Protein AF-A7ATS2-F1 (afdb_monomer_lite)

Sequence (77 aa):
MTELAHDLYEDGIRNVKNIDISPVCIGEMKKMFPHLDYDVMDVLEIGSHYSGDTFDVIIDKGCLDTLLVKRRLQTVS

Foldseek 3Di:
DLCPQVVCVVVPNQPDEAEELDPVVVVVVCVVCVSHHYDNDDPVCVPVVDPPPPDPDDDDDCVVVVVVVVVVVVPPD

InterPro domains:
  IPR029063 S-adenosyl-L-methionine-dependent methyltransferase superfamily [G3DSA:3.40.50.150] (2-76)
  IPR029063 S-adenosyl-L-methionine-dependent methyltransferase superfamily [SSF53335] (6-70)
  IPR051419 Lysine/N-terminal Methyltransferase Superfamily [PTHR12176] (4-67)

pLDDT: mean 82.84, std 15.92, range [43.25, 95.81]

Radius of gyration: 14.38 Å; chains: 1; bounding box: 41×24×33 Å

Structure (mmCIF, N/CA/C/O backbone):
data_AF-A7ATS2-F1
#
_entry.id   AF-A7ATS2-F1
#
loop_
_atom_site.group_PDB
_atom_site.id
_atom_site.type_symbol
_atom_site.label_atom_id
_atom_site.label_alt_id
_atom_site.label_comp_id
_atom_site.label_asym_id
_atom_site.label_entity_id
_atom_site.label_seq_id
_atom_site.pdbx_PDB_ins_code
_atom_site.Cartn_x
_atom_site.Cartn_y
_atom_site.Cartn_z
_atom_site.occupancy
_atom_site.B_iso_or_equiv
_atom_site.auth_seq_id
_atom_site.auth_comp_id
_atom_site.auth_asym_id
_atom_site.auth_atom_id
_atom_site.pdbx_PDB_model_num
ATOM 1 N N . MET A 1 1 ? 3.862 -13.563 3.497 1.00 4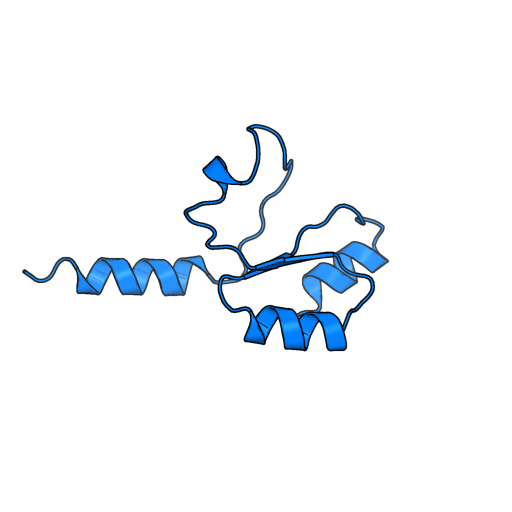7.84 1 MET A N 1
ATOM 2 C CA . MET A 1 1 ? 3.600 -13.895 2.079 1.00 47.84 1 MET A CA 1
ATOM 3 C C . MET A 1 1 ? 3.119 -12.639 1.386 1.00 47.84 1 MET A C 1
ATOM 5 O O . MET A 1 1 ? 1.932 -12.323 1.380 1.00 47.84 1 MET A O 1
ATOM 9 N N . THR A 1 2 ? 4.099 -11.873 0.950 1.00 60.31 2 THR A N 1
ATOM 10 C CA . THR A 1 2 ? 4.042 -10.493 0.457 1.00 60.31 2 THR A CA 1
ATOM 11 C C . THR A 1 2 ? 4.708 -10.400 -0.918 1.00 60.31 2 THR A C 1
ATOM 13 O O . THR A 1 2 ? 4.974 -9.313 -1.410 1.00 60.31 2 THR A O 1
ATOM 16 N N . GLU A 1 3 ? 4.946 -11.563 -1.531 1.00 74.00 3 GLU A N 1
ATOM 17 C CA . GLU A 1 3 ? 5.709 -11.738 -2.762 1.00 74.00 3 GLU A CA 1
ATOM 18 C C . GLU A 1 3 ? 4.918 -11.323 -3.997 1.00 74.00 3 GLU A C 1
ATOM 20 O O . GLU A 1 3 ? 5.531 -10.851 -4.928 1.00 74.00 3 GLU A O 1
ATOM 25 N N . LEU A 1 4 ? 3.577 -11.326 -3.982 1.00 87.19 4 LEU A N 1
ATOM 26 C CA . LEU A 1 4 ? 2.794 -10.996 -5.183 1.00 87.19 4 LEU A CA 1
ATOM 27 C C . LEU A 1 4 ? 3.207 -9.666 -5.836 1.00 87.19 4 LEU A C 1
ATOM 29 O O . LEU A 1 4 ? 3.388 -9.602 -7.043 1.00 87.19 4 LEU A O 1
ATOM 33 N N . ALA A 1 5 ? 3.364 -8.598 -5.054 1.00 88.75 5 ALA A N 1
ATOM 34 C CA . ALA A 1 5 ? 3.750 -7.299 -5.601 1.00 88.75 5 ALA A CA 1
ATOM 35 C C . ALA A 1 5 ? 5.207 -7.264 -6.089 1.00 88.75 5 ALA A C 1
ATOM 37 O O . ALA A 1 5 ? 5.526 -6.533 -7.023 1.00 88.75 5 ALA A O 1
ATOM 38 N N . HIS A 1 6 ? 6.071 -8.061 -5.463 1.00 91.06 6 HIS A N 1
ATOM 39 C CA . HIS A 1 6 ? 7.454 -8.250 -5.880 1.00 91.06 6 HIS A CA 1
ATOM 40 C C . HIS A 1 6 ? 7.532 -9.087 -7.164 1.00 91.06 6 HIS A C 1
ATOM 42 O O . HIS A 1 6 ? 8.218 -8.702 -8.098 1.00 91.06 6 HIS A O 1
ATOM 48 N N . ASP A 1 7 ? 6.764 -10.166 -7.265 1.00 92.25 7 ASP A N 1
ATOM 49 C CA . ASP A 1 7 ? 6.692 -11.030 -8.442 1.00 92.25 7 ASP A CA 1
ATOM 50 C C . ASP A 1 7 ? 6.154 -10.253 -9.648 1.00 92.25 7 ASP A C 1
ATOM 52 O O . ASP A 1 7 ? 6.755 -10.280 -10.715 1.00 92.25 7 ASP A O 1
ATOM 56 N N . LEU A 1 8 ? 5.095 -9.452 -9.458 1.00 92.50 8 LEU A N 1
ATOM 57 C CA . LEU A 1 8 ? 4.599 -8.534 -10.491 1.00 92.50 8 LEU A CA 1
ATOM 58 C C . LEU A 1 8 ? 5.684 -7.551 -10.947 1.00 92.50 8 LEU A C 1
ATOM 60 O O . LEU A 1 8 ? 5.796 -7.256 -12.138 1.00 92.50 8 LEU A O 1
ATOM 64 N N . TYR A 1 9 ? 6.492 -7.051 -10.011 1.00 93.19 9 TYR A N 1
ATOM 65 C CA . TYR A 1 9 ? 7.610 -6.172 -10.328 1.00 93.19 9 TYR A CA 1
ATOM 66 C C . TYR A 1 9 ? 8.686 -6.907 -11.139 1.00 93.19 9 TYR A C 1
ATOM 68 O O . TYR A 1 9 ? 9.146 -6.374 -12.152 1.00 93.19 9 TYR A O 1
ATOM 76 N N . GLU A 1 10 ? 9.067 -8.121 -10.755 1.00 93.81 10 GLU A N 1
ATOM 77 C CA . GLU A 1 10 ? 10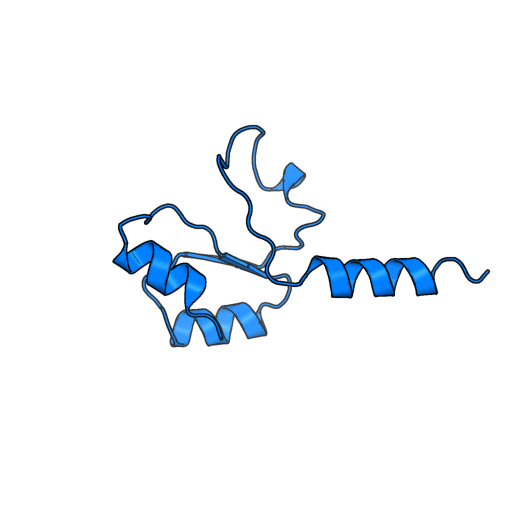.027 -8.948 -11.499 1.00 93.81 10 GLU A CA 1
ATOM 78 C C . GLU A 1 10 ? 9.510 -9.312 -12.902 1.00 93.81 10 GLU A C 1
ATOM 80 O O . GLU A 1 10 ? 10.268 -9.248 -13.872 1.00 93.81 10 GLU A O 1
ATOM 85 N N . ASP A 1 11 ? 8.201 -9.530 -13.045 1.00 95.00 11 ASP A N 1
ATOM 86 C CA . ASP A 1 11 ? 7.517 -9.7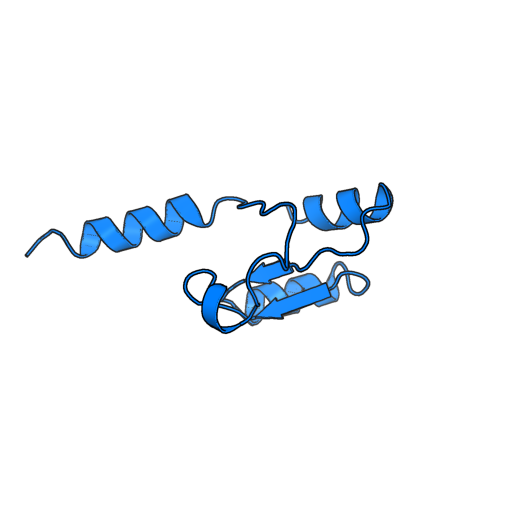86 -14.320 1.00 95.00 11 ASP A CA 1
ATOM 87 C C . ASP A 1 11 ? 7.316 -8.517 -15.183 1.00 95.00 11 ASP A C 1
ATOM 89 O O . ASP A 1 11 ? 6.768 -8.570 -16.287 1.00 95.00 11 ASP A O 1
ATOM 93 N N . GLY A 1 12 ? 7.787 -7.354 -14.715 1.00 95.25 12 GLY A N 1
ATOM 94 C CA . GLY A 1 12 ? 7.810 -6.095 -15.470 1.00 95.25 12 GLY A CA 1
ATOM 95 C C . GLY A 1 12 ? 6.608 -5.174 -15.248 1.00 95.25 12 GLY A C 1
ATOM 96 O O . GLY A 1 12 ? 6.563 -4.075 -15.811 1.00 95.25 12 GLY A O 1
ATOM 97 N N . ILE A 1 13 ? 5.664 -5.553 -14.388 1.00 92.62 13 ILE A N 1
ATOM 98 C CA . ILE A 1 13 ? 4.514 -4.729 -14.007 1.00 92.62 13 ILE A CA 1
ATOM 99 C C . ILE A 1 13 ? 4.936 -3.819 -12.849 1.00 92.62 13 ILE A C 1
ATOM 101 O O . ILE A 1 13 ? 4.857 -4.168 -11.675 1.00 92.62 13 ILE A O 1
ATOM 105 N N . ARG A 1 14 ? 5.419 -2.617 -13.185 1.00 91.38 14 ARG A N 1
ATOM 106 C CA . ARG A 1 14 ? 6.006 -1.689 -12.195 1.00 91.38 14 ARG A CA 1
ATOM 107 C C . ARG A 1 14 ? 5.044 -0.636 -11.652 1.00 91.38 14 ARG A C 1
ATOM 109 O O . ARG A 1 14 ? 5.321 -0.046 -10.611 1.00 91.38 14 ARG A O 1
ATOM 116 N N . ASN A 1 15 ? 3.919 -0.392 -12.324 1.00 93.44 15 ASN A N 1
ATOM 117 C CA . ASN A 1 15 ? 2.929 0.586 -11.873 1.00 93.44 15 ASN A CA 1
ATOM 118 C C . ASN A 1 15 ? 1.914 -0.043 -10.905 1.00 93.44 15 ASN A C 1
ATOM 120 O O . ASN A 1 15 ? 0.726 -0.123 -11.196 1.00 93.44 15 ASN A O 1
ATOM 124 N N . VAL A 1 16 ? 2.403 -0.530 -9.763 1.00 93.31 16 VAL A N 1
ATOM 125 C CA . VAL A 1 16 ? 1.585 -1.176 -8.726 1.00 93.31 16 VAL A CA 1
ATOM 126 C C . VAL A 1 16 ? 1.565 -0.290 -7.482 1.00 93.31 16 VAL A C 1
ATOM 128 O O . VAL A 1 16 ? 2.625 0.149 -7.025 1.00 93.31 16 VAL A O 1
ATOM 131 N N . LYS A 1 17 ? 0.373 0.004 -6.940 1.00 93.44 17 LYS A N 1
ATOM 132 C CA . LYS A 1 17 ? 0.210 0.601 -5.602 1.00 93.44 17 LYS A CA 1
ATOM 133 C C . LYS A 1 17 ? -0.186 -0.479 -4.606 1.00 93.44 17 LYS A C 1
ATOM 135 O O . LYS A 1 17 ? -1.182 -1.169 -4.801 1.00 93.44 17 LYS A O 1
ATOM 140 N N . ASN A 1 18 ? 0.586 -0.595 -3.531 1.00 93.25 18 ASN A N 1
ATOM 141 C CA . ASN A 1 18 ? 0.308 -1.505 -2.427 1.00 93.25 18 ASN A CA 1
ATOM 142 C C . ASN A 1 18 ? -0.311 -0.726 -1.268 1.00 93.25 18 ASN A C 1
ATOM 144 O O . ASN A 1 18 ? 0.342 0.140 -0.690 1.00 93.25 18 ASN A O 1
ATOM 148 N N . ILE A 1 19 ? -1.553 -1.038 -0.917 1.00 92.31 19 ILE A N 1
ATOM 149 C CA . ILE A 1 19 ? -2.293 -0.292 0.104 1.00 92.31 19 ILE A CA 1
ATOM 150 C C . ILE A 1 19 ? -2.625 -1.168 1.307 1.00 92.31 19 ILE A C 1
ATOM 152 O O . ILE A 1 19 ? -2.910 -2.356 1.160 1.00 92.31 19 ILE A O 1
ATOM 156 N N . ASP A 1 20 ? -2.605 -0.575 2.494 1.00 91.81 20 ASP A N 1
ATOM 157 C CA . ASP A 1 20 ? -3.094 -1.186 3.731 1.00 91.81 20 ASP A CA 1
ATOM 158 C C . ASP A 1 20 ? -3.484 -0.070 4.712 1.00 91.81 20 ASP A C 1
ATOM 160 O O . ASP A 1 20 ? -2.836 0.977 4.758 1.00 91.81 20 ASP A O 1
ATOM 164 N N . ILE A 1 21 ? -4.519 -0.282 5.525 1.00 92.44 21 ILE A N 1
ATOM 165 C CA . ILE A 1 21 ? -4.934 0.678 6.561 1.00 92.44 21 ILE A CA 1
ATOM 166 C C . ILE A 1 21 ? -3.908 0.767 7.706 1.00 92.44 21 ILE A C 1
ATOM 168 O O . ILE A 1 21 ? -3.874 1.744 8.454 1.00 92.44 21 ILE A O 1
ATOM 172 N N . SER A 1 22 ? -3.063 -0.256 7.867 1.00 93.00 22 SER A N 1
ATOM 173 C CA . SER A 1 22 ? -2.070 -0.362 8.930 1.00 93.00 22 SER A CA 1
ATOM 174 C C . SER A 1 22 ? -0.730 0.2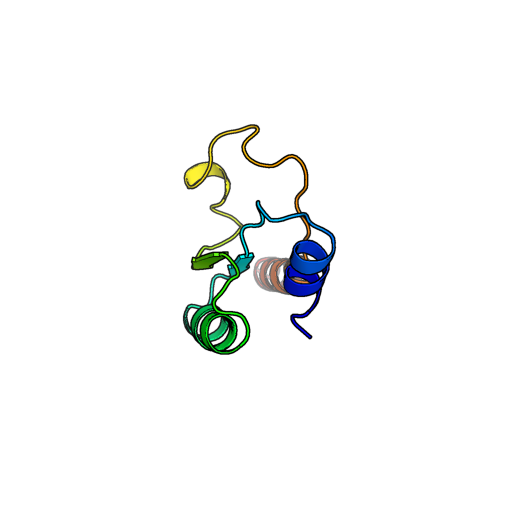78 8.533 1.00 93.00 22 SER A C 1
ATOM 176 O O . SER A 1 22 ? 0.032 -0.309 7.755 1.00 93.00 22 SER A O 1
ATOM 178 N N . PRO A 1 23 ? -0.340 1.420 9.136 1.00 94.25 23 PRO A N 1
ATOM 179 C CA . PRO A 1 23 ? 0.979 2.011 8.902 1.00 94.25 23 PRO A CA 1
ATOM 180 C C . PRO A 1 23 ? 2.123 1.108 9.378 1.00 94.25 23 PRO A C 1
ATOM 182 O O . PRO A 1 23 ? 3.226 1.175 8.839 1.00 94.25 23 PRO A O 1
ATOM 185 N N . VAL A 1 24 ? 1.867 0.237 10.361 1.00 95.12 24 VAL A N 1
ATOM 186 C CA . VAL A 1 24 ? 2.843 -0.756 10.830 1.00 95.12 24 VAL A CA 1
ATOM 187 C C . VAL A 1 24 ? 3.101 -1.800 9.744 1.00 95.12 24 VAL A C 1
ATOM 189 O O . VAL A 1 24 ? 4.257 -2.085 9.449 1.00 95.12 24 VAL A O 1
ATOM 192 N N . CYS A 1 25 ? 2.044 -2.320 9.109 1.00 91.88 25 CYS A N 1
ATOM 193 C CA . CYS A 1 25 ? 2.159 -3.286 8.011 1.00 91.88 25 CYS A CA 1
ATOM 194 C C . CYS A 1 25 ? 2.964 -2.691 6.848 1.00 91.88 25 CYS A C 1
ATOM 196 O O . CYS A 1 25 ? 3.972 -3.262 6.432 1.00 91.88 25 CYS A O 1
ATOM 198 N N . ILE A 1 26 ? 2.587 -1.489 6.397 1.00 94.31 26 ILE A N 1
ATOM 199 C CA . ILE A 1 26 ? 3.302 -0.770 5.333 1.00 94.31 26 ILE A CA 1
ATOM 200 C C . ILE A 1 26 ? 4.760 -0.498 5.720 1.00 94.31 26 ILE A C 1
ATOM 202 O O . ILE A 1 26 ? 5.654 -0.650 4.890 1.00 94.31 26 ILE A O 1
ATOM 206 N N . GLY A 1 27 ? 5.025 -0.133 6.976 1.00 95.81 27 GLY A N 1
ATOM 207 C CA . GLY A 1 27 ? 6.380 0.095 7.477 1.00 95.81 27 GLY A CA 1
ATOM 208 C C . GLY A 1 27 ? 7.268 -1.147 7.397 1.00 95.81 27 GLY A C 1
ATOM 209 O O . GLY A 1 27 ? 8.393 -1.064 6.906 1.00 95.81 27 GLY A O 1
ATOM 210 N N . GLU A 1 28 ? 6.765 -2.305 7.827 1.00 94.25 28 GLU A N 1
ATOM 211 C CA . GLU A 1 28 ? 7.495 -3.573 7.701 1.00 94.25 28 GLU A CA 1
ATOM 212 C C . GLU A 1 28 ? 7.679 -3.979 6.234 1.00 94.25 28 GLU A C 1
ATOM 214 O O . GLU A 1 28 ? 8.748 -4.457 5.850 1.00 94.25 28 GLU A O 1
ATOM 219 N N . MET A 1 29 ? 6.689 -3.704 5.383 1.00 93.38 29 MET A N 1
ATOM 220 C CA . MET A 1 29 ? 6.786 -4.009 3.959 1.00 93.38 29 MET A CA 1
ATOM 221 C C . MET A 1 29 ? 7.805 -3.160 3.214 1.00 93.38 29 MET A C 1
ATOM 223 O O . MET A 1 29 ? 8.598 -3.706 2.448 1.00 93.38 29 MET A O 1
ATOM 227 N N . LYS A 1 30 ? 7.858 -1.857 3.498 1.00 94.81 30 LYS A N 1
ATOM 228 C CA . LYS A 1 30 ? 8.877 -0.956 2.943 1.00 94.81 30 LYS A CA 1
ATOM 229 C C . LYS A 1 30 ? 10.295 -1.382 3.324 1.00 94.81 30 LYS A C 1
ATOM 231 O O . LYS A 1 30 ? 11.212 -1.183 2.536 1.00 94.81 30 LYS A O 1
ATOM 236 N N . LYS A 1 31 ? 10.494 -1.982 4.505 1.00 95.12 31 LYS A N 1
ATOM 237 C CA . LYS A 1 31 ? 11.802 -2.543 4.892 1.00 95.12 31 LYS A CA 1
ATOM 238 C C . LYS A 1 31 ? 12.167 -3.772 4.057 1.00 95.12 31 LYS A C 1
ATOM 240 O O . LYS A 1 31 ? 13.340 -3.960 3.755 1.00 95.12 31 LYS A O 1
ATOM 245 N N . MET A 1 32 ? 11.182 -4.599 3.710 1.00 93.00 32 MET A N 1
ATOM 246 C CA . MET A 1 32 ? 11.389 -5.852 2.979 1.00 93.00 32 MET A CA 1
ATOM 247 C C . MET A 1 32 ? 11.556 -5.637 1.468 1.00 93.00 32 MET A C 1
ATOM 249 O O . MET A 1 32 ? 12.464 -6.209 0.875 1.00 93.00 32 MET A O 1
ATOM 253 N N . PHE A 1 33 ? 10.730 -4.783 0.856 1.00 94.00 33 PHE A N 1
ATOM 254 C CA . PHE A 1 33 ? 10.760 -4.490 -0.582 1.00 94.00 33 PHE A CA 1
ATOM 255 C C . PHE A 1 33 ? 10.719 -2.971 -0.843 1.00 94.00 33 PHE A C 1
ATOM 257 O O . PHE A 1 33 ? 9.719 -2.437 -1.320 1.00 94.00 33 PHE A O 1
ATOM 264 N N . PRO A 1 34 ? 11.812 -2.239 -0.556 1.00 94.50 34 PRO A N 1
ATOM 265 C CA . PRO A 1 34 ? 11.842 -0.772 -0.621 1.00 94.50 34 PRO A CA 1
ATOM 266 C C . PRO A 1 34 ? 11.669 -0.185 -2.032 1.00 94.50 34 PRO A C 1
ATOM 268 O O . PRO A 1 34 ? 11.467 1.017 -2.168 1.00 94.50 34 PRO A O 1
ATOM 271 N N . HIS A 1 35 ? 11.792 -1.007 -3.076 1.00 92.88 35 HIS A N 1
ATOM 272 C CA . HIS A 1 35 ? 11.633 -0.606 -4.476 1.00 92.88 35 HIS A CA 1
ATOM 273 C C . HIS A 1 35 ? 10.172 -0.626 -4.952 1.00 92.88 35 HIS A C 1
ATOM 275 O O . HIS A 1 35 ? 9.886 -0.146 -6.048 1.00 92.88 35 HIS A O 1
ATOM 281 N N . LEU A 1 36 ? 9.263 -1.198 -4.157 1.00 94.44 36 LEU A N 1
ATOM 282 C CA . LEU A 1 36 ? 7.829 -1.173 -4.420 1.00 94.44 36 LEU A CA 1
ATOM 283 C C . LEU A 1 36 ? 7.208 0.102 -3.848 1.00 94.44 36 LEU A C 1
ATOM 285 O O . LEU A 1 36 ? 7.758 0.737 -2.948 1.00 94.44 36 LEU A O 1
ATOM 289 N N . ASP A 1 37 ? 6.040 0.464 -4.366 1.00 94.44 37 ASP A N 1
ATOM 290 C CA . ASP A 1 37 ? 5.336 1.672 -3.952 1.00 94.44 37 ASP A CA 1
ATOM 291 C C . ASP A 1 37 ? 4.111 1.346 -3.095 1.00 94.44 37 ASP A C 1
ATOM 293 O O . ASP A 1 37 ? 3.419 0.346 -3.328 1.00 94.44 37 ASP A O 1
ATOM 297 N N . TYR A 1 38 ? 3.862 2.190 -2.097 1.00 94.50 38 TYR A N 1
ATOM 298 C CA . TYR A 1 38 ? 2.960 1.908 -0.993 1.00 94.50 38 TYR A CA 1
ATOM 299 C C . TYR A 1 38 ? 2.268 3.153 -0.446 1.00 94.50 38 TYR A C 1
ATOM 301 O O . TYR A 1 38 ? 2.954 4.116 -0.084 1.00 94.50 38 TYR A O 1
ATOM 309 N N . ASP A 1 39 ? 0.972 3.020 -0.165 1.00 93.88 39 ASP A N 1
ATOM 310 C CA . ASP A 1 39 ? 0.164 4.019 0.535 1.00 93.88 39 ASP A CA 1
ATOM 311 C C . ASP A 1 39 ? -0.502 3.418 1.783 1.00 93.88 39 ASP A C 1
ATOM 313 O O . ASP A 1 39 ? -0.962 2.276 1.785 1.00 93.88 39 ASP A O 1
ATOM 317 N N . VAL A 1 40 ? -0.554 4.191 2.872 1.00 94.56 40 VAL A N 1
ATOM 318 C CA . VAL A 1 40 ? -1.369 3.831 4.043 1.00 94.56 40 VAL A CA 1
ATOM 319 C C . VAL A 1 40 ? -2.771 4.377 3.800 1.00 94.56 40 VAL A C 1
ATOM 321 O O . VAL A 1 40 ? -2.945 5.593 3.791 1.00 94.56 40 VAL A O 1
ATOM 324 N N . MET A 1 41 ? -3.753 3.504 3.582 1.00 93.19 41 MET A N 1
ATOM 325 C CA . MET A 1 41 ? -5.096 3.913 3.160 1.00 93.19 41 MET A CA 1
ATOM 326 C C . MET A 1 41 ? -6.161 2.882 3.555 1.00 93.19 41 MET A C 1
ATOM 328 O O . MET A 1 41 ? -5.931 1.675 3.470 1.00 93.19 41 MET A O 1
ATOM 332 N N . ASP A 1 42 ? -7.352 3.353 3.937 1.00 90.94 42 ASP A N 1
ATOM 333 C CA . ASP A 1 42 ? -8.545 2.504 4.001 1.00 90.94 42 ASP A CA 1
ATOM 334 C C . ASP A 1 42 ? -9.087 2.280 2.580 1.00 90.94 42 ASP A C 1
ATOM 336 O O . ASP A 1 42 ? -9.452 3.223 1.878 1.00 90.94 42 ASP A O 1
ATOM 340 N N . VAL A 1 43 ? -9.165 1.021 2.146 1.00 88.00 43 VAL A N 1
ATOM 341 C CA . VAL A 1 43 ? -9.680 0.654 0.816 1.00 88.00 43 VAL A CA 1
ATOM 342 C C . VAL A 1 43 ? -11.125 1.117 0.590 1.00 88.00 43 VAL A C 1
ATOM 344 O O . VAL A 1 43 ? -11.523 1.351 -0.550 1.00 88.00 43 VAL A O 1
ATOM 347 N N . LEU A 1 44 ? -11.915 1.303 1.654 1.00 88.06 44 LEU A N 1
ATOM 348 C CA . LEU A 1 44 ? -13.272 1.850 1.550 1.00 88.06 44 LEU A CA 1
ATOM 349 C C . LEU A 1 44 ? -13.282 3.328 1.126 1.00 88.06 44 LEU A C 1
ATOM 351 O O . LEU A 1 44 ? -14.295 3.812 0.624 1.00 88.06 44 LEU A O 1
ATOM 355 N N . GLU A 1 45 ? -12.156 4.024 1.281 1.00 90.31 45 GLU A N 1
ATOM 356 C CA . GLU A 1 45 ? -11.944 5.417 0.885 1.00 90.31 45 GLU A CA 1
ATOM 357 C C . GLU A 1 45 ? -11.180 5.540 -0.446 1.00 90.31 45 GLU A C 1
ATOM 359 O O . GLU A 1 45 ? -10.774 6.632 -0.838 1.00 90.31 45 GLU A O 1
ATOM 364 N N . ILE A 1 46 ? -10.999 4.446 -1.197 1.00 89.19 46 ILE A N 1
ATOM 365 C CA . ILE A 1 46 ? -10.233 4.469 -2.455 1.00 89.19 46 ILE A CA 1
ATOM 366 C C . ILE A 1 46 ? -10.791 5.479 -3.472 1.00 89.19 46 ILE A C 1
ATOM 368 O O . ILE A 1 46 ? -10.028 6.143 -4.167 1.00 89.19 46 ILE A O 1
ATOM 372 N N . GLY A 1 47 ? -12.116 5.652 -3.516 1.00 88.69 47 GLY A N 1
ATOM 373 C CA . GLY A 1 47 ? -12.781 6.582 -4.433 1.00 88.69 47 GLY A CA 1
ATOM 374 C C . GLY A 1 47 ? -12.644 8.062 -4.060 1.00 88.69 47 GLY A C 1
ATOM 375 O O . GLY A 1 47 ? -12.915 8.915 -4.900 1.00 88.69 47 GLY A O 1
ATOM 376 N N . SER A 1 48 ? -12.241 8.385 -2.825 1.00 89.12 48 SER A N 1
ATOM 377 C CA . SER A 1 48 ? -11.873 9.758 -2.446 1.00 89.12 48 SER A CA 1
ATOM 378 C C . SER A 1 48 ? -10.382 10.039 -2.651 1.00 89.12 48 SER A C 1
ATOM 380 O O . SER A 1 48 ? -10.009 11.202 -2.784 1.00 89.12 48 SER A O 1
ATOM 382 N N . HIS A 1 49 ? -9.546 8.997 -2.703 1.00 86.81 49 HIS A N 1
ATOM 383 C CA . HIS A 1 49 ? -8.095 9.107 -2.872 1.00 86.81 49 HIS A CA 1
ATOM 384 C C . HIS A 1 49 ? -7.639 9.049 -4.335 1.00 86.81 49 HIS A C 1
ATOM 386 O O . HIS A 1 49 ? -6.670 9.718 -4.693 1.00 86.81 49 HIS A O 1
ATOM 392 N N . TYR A 1 50 ? -8.337 8.299 -5.192 1.00 89.62 50 TYR A N 1
ATOM 393 C CA . TYR A 1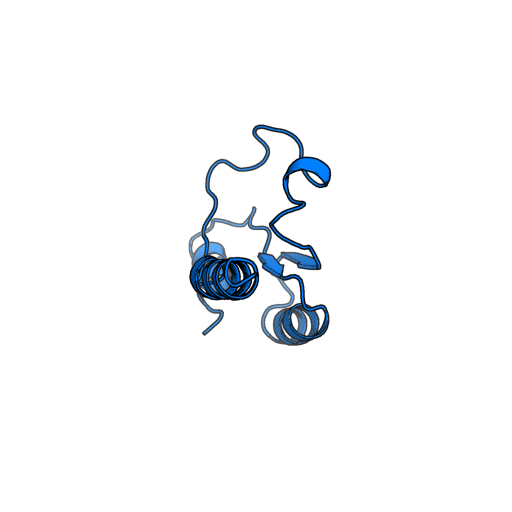 50 ? -8.000 8.163 -6.609 1.00 89.62 50 TYR A CA 1
ATOM 394 C C . TYR A 1 50 ? -9.195 8.496 -7.501 1.00 89.62 50 TYR A C 1
ATOM 396 O O . TYR A 1 50 ? -10.349 8.233 -7.158 1.00 89.62 50 TYR A O 1
ATOM 404 N N . SER A 1 51 ? -8.918 9.060 -8.678 1.00 90.44 51 SER A N 1
ATOM 405 C CA . SER A 1 51 ? -9.949 9.306 -9.686 1.00 90.44 51 SER A CA 1
ATOM 406 C C . SER A 1 51 ? -10.500 7.995 -10.255 1.00 90.44 51 SER A C 1
ATOM 408 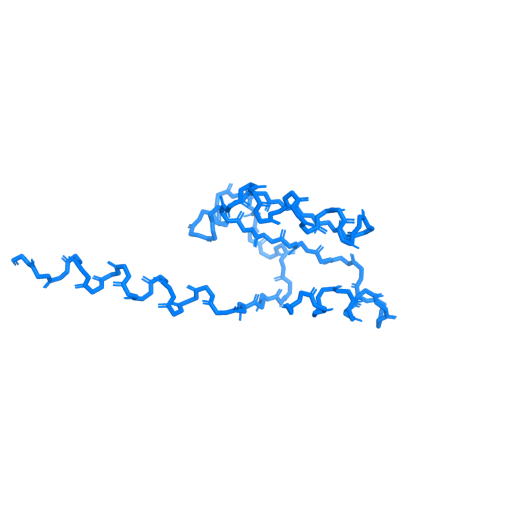O O . SER A 1 51 ? -9.843 6.950 -10.208 1.00 90.44 51 SER A O 1
ATOM 410 N N . GLY A 1 52 ? -11.690 8.058 -10.858 1.00 86.56 52 GLY A N 1
ATOM 411 C CA . GLY A 1 52 ? -12.161 6.983 -11.735 1.00 86.56 52 GLY A CA 1
ATOM 412 C C . GLY A 1 52 ? -11.113 6.651 -12.803 1.00 86.56 52 GLY A C 1
ATOM 413 O O . GLY A 1 52 ? -10.334 7.521 -13.190 1.00 86.56 52 GLY A O 1
ATOM 414 N N . ASP A 1 53 ? -11.067 5.385 -13.221 1.00 88.94 53 ASP A N 1
ATOM 415 C CA . ASP A 1 53 ? -10.157 4.867 -14.256 1.00 88.94 53 ASP A CA 1
ATOM 416 C C . ASP A 1 53 ? -8.652 4.959 -13.925 1.00 88.94 53 ASP A C 1
ATOM 418 O O . ASP A 1 53 ? -7.807 4.814 -14.803 1.00 88.94 53 ASP A O 1
ATOM 422 N N . THR A 1 54 ? -8.290 5.160 -12.651 1.00 91.31 54 THR A N 1
ATOM 423 C CA . THR A 1 54 ? -6.876 5.180 -12.219 1.00 91.31 54 THR A CA 1
ATOM 424 C C . THR A 1 54 ? -6.211 3.802 -12.316 1.00 91.31 54 THR A C 1
ATOM 426 O O . THR A 1 54 ? -5.000 3.718 -12.515 1.00 91.31 54 THR A O 1
ATOM 429 N N . PHE A 1 55 ? -6.983 2.722 -12.157 1.00 91.62 55 PHE A N 1
ATOM 430 C CA . PHE A 1 55 ? -6.467 1.356 -12.104 1.00 91.62 55 PHE A CA 1
ATOM 431 C C . PHE A 1 55 ? -7.192 0.456 -13.102 1.00 91.62 55 PHE A C 1
ATOM 433 O O . PHE A 1 55 ? -8.415 0.339 -13.051 1.00 91.62 55 PHE A O 1
ATOM 440 N N . ASP A 1 56 ? -6.427 -0.240 -13.945 1.00 91.38 56 ASP A N 1
ATOM 441 C CA . ASP A 1 56 ? -6.955 -1.264 -14.855 1.00 91.38 56 ASP A CA 1
ATOM 442 C C . ASP A 1 56 ? -7.349 -2.549 -14.109 1.00 91.38 56 ASP A C 1
ATOM 444 O O . ASP A 1 56 ? -8.261 -3.272 -14.510 1.00 91.38 56 ASP A O 1
ATOM 448 N N . VAL A 1 57 ? -6.634 -2.853 -13.020 1.00 90.12 57 VAL A N 1
ATOM 449 C CA . VAL A 1 57 ? -6.784 -4.086 -12.243 1.00 90.12 57 VAL A CA 1
ATOM 450 C C . VAL A 1 57 ? -6.672 -3.775 -10.754 1.00 90.12 57 VAL A C 1
ATOM 452 O O . VAL A 1 57 ? -5.746 -3.095 -10.318 1.00 90.12 57 VAL A O 1
ATOM 455 N N . ILE A 1 58 ? -7.598 -4.327 -9.968 1.00 89.25 58 ILE A N 1
ATOM 456 C CA . ILE A 1 58 ? -7.568 -4.295 -8.503 1.00 89.25 58 ILE A CA 1
ATOM 457 C C . ILE A 1 58 ? -7.476 -5.736 -8.005 1.00 89.25 58 ILE A C 1
ATOM 459 O O . ILE A 1 58 ? -8.290 -6.580 -8.382 1.00 89.25 58 ILE A O 1
ATOM 463 N N . ILE A 1 59 ? -6.490 -6.012 -7.151 1.00 87.94 59 ILE A N 1
ATOM 464 C CA . ILE A 1 59 ? -6.290 -7.327 -6.537 1.00 87.94 59 ILE A CA 1
ATOM 465 C C . ILE A 1 59 ? -6.500 -7.190 -5.032 1.00 87.94 59 ILE A C 1
ATOM 467 O O . ILE A 1 59 ? -5.738 -6.500 -4.361 1.00 87.94 59 ILE A O 1
ATOM 471 N N . ASP A 1 60 ? -7.511 -7.875 -4.498 1.00 83.75 60 ASP A N 1
ATOM 472 C CA . ASP A 1 60 ? -7.682 -8.024 -3.055 1.00 83.75 60 ASP A CA 1
ATOM 473 C C . ASP A 1 60 ? -7.100 -9.360 -2.585 1.00 83.75 60 ASP A C 1
ATOM 475 O O . ASP A 1 60 ? -7.464 -10.430 -3.074 1.00 83.75 60 ASP A O 1
ATOM 479 N N . LYS A 1 61 ? -6.203 -9.297 -1.602 1.00 73.75 61 LYS A N 1
ATOM 480 C CA . LYS A 1 61 ? -5.511 -10.458 -1.045 1.00 73.75 61 LYS A CA 1
ATOM 481 C C . LYS A 1 61 ? -5.996 -10.762 0.378 1.00 73.75 61 LYS A C 1
ATOM 483 O O . LYS A 1 61 ? -5.196 -10.862 1.309 1.00 73.75 61 LYS A O 1
ATOM 488 N N . GLY A 1 62 ? -7.311 -10.926 0.530 1.00 63.78 62 GLY A N 1
ATOM 489 C CA . GLY A 1 62 ? -7.960 -11.357 1.777 1.00 63.78 62 GLY A CA 1
ATOM 490 C C . GLY A 1 62 ? -8.442 -10.228 2.698 1.00 63.78 62 GLY A C 1
ATOM 491 O O . GLY A 1 62 ? -8.800 -10.496 3.848 1.00 63.78 62 GLY A O 1
ATOM 492 N N . CYS A 1 63 ? -8.483 -8.974 2.230 1.00 59.06 63 CYS A N 1
ATOM 493 C CA . CYS A 1 63 ? -9.096 -7.874 2.982 1.00 59.06 63 CYS A CA 1
ATOM 494 C C . CYS A 1 63 ? -10.619 -8.055 3.078 1.00 59.06 63 CYS A C 1
ATOM 496 O O . CYS A 1 63 ? -11.213 -7.810 4.135 1.00 59.06 63 CYS A O 1
ATOM 498 N N . LEU A 1 64 ? -11.254 -8.559 2.014 1.00 61.12 64 LEU A N 1
ATOM 499 C CA . LEU A 1 64 ? -12.699 -8.762 1.952 1.00 61.12 64 LEU A CA 1
ATOM 500 C C . LEU A 1 64 ? -13.219 -9.670 3.074 1.00 61.12 64 LEU A C 1
ATOM 502 O O . LEU A 1 64 ? -14.231 -9.342 3.694 1.00 61.12 64 LEU A O 1
ATOM 506 N N . ASP A 1 65 ? -12.513 -10.753 3.400 1.00 60.41 65 ASP A N 1
ATOM 507 C CA . ASP A 1 65 ? -12.918 -11.664 4.479 1.00 60.41 65 ASP A CA 1
ATOM 508 C C . ASP A 1 65 ? -12.951 -10.951 5.842 1.00 60.41 65 ASP A C 1
ATOM 510 O O . ASP A 1 65 ? -13.883 -11.124 6.631 1.00 60.41 65 ASP A O 1
ATOM 514 N N . THR A 1 66 ? -11.984 -10.065 6.094 1.00 60.94 66 THR A N 1
ATOM 515 C CA . THR A 1 66 ? -11.907 -9.273 7.333 1.00 60.94 66 THR A CA 1
ATOM 516 C C . THR A 1 66 ? -13.004 -8.201 7.390 1.00 60.94 66 THR A C 1
ATOM 518 O O . THR A 1 66 ? -13.619 -7.978 8.440 1.00 60.94 66 THR A O 1
ATOM 521 N N . LEU A 1 67 ? -13.307 -7.559 6.257 1.00 61.12 67 LEU A N 1
ATOM 522 C CA . LEU A 1 67 ? -14.374 -6.558 6.146 1.00 61.12 67 LEU A CA 1
ATOM 523 C C . LEU A 1 67 ? -15.776 -7.169 6.306 1.00 61.12 67 LEU A C 1
ATOM 525 O O . LEU A 1 67 ? -16.638 -6.586 6.975 1.00 61.12 67 LEU A O 1
ATOM 529 N N . LEU A 1 68 ? -16.016 -8.356 5.742 1.00 60.59 68 LEU A N 1
ATOM 530 C CA . LEU A 1 68 ? -17.302 -9.054 5.844 1.00 60.59 68 LEU A CA 1
ATOM 531 C C . LEU A 1 68 ? -17.623 -9.479 7.287 1.00 60.59 68 LEU A C 1
ATOM 533 O O . LEU A 1 68 ? -18.786 -9.415 7.701 1.00 60.59 68 LEU A O 1
ATOM 537 N N . VAL A 1 69 ? -16.612 -9.834 8.086 1.00 57.91 69 VAL A N 1
ATOM 538 C CA . VAL A 1 69 ? -16.790 -10.133 9.519 1.00 57.91 69 VAL A CA 1
ATOM 539 C C . VAL A 1 69 ? -17.214 -8.885 10.303 1.00 57.91 69 VAL A C 1
ATOM 541 O O . VAL A 1 69 ? -18.132 -8.968 11.123 1.00 57.91 69 VAL A O 1
ATOM 544 N N . LYS A 1 70 ? -16.634 -7.710 10.011 1.00 52.56 70 LYS A N 1
ATOM 545 C CA . LYS A 1 70 ? -17.036 -6.442 10.652 1.00 52.56 70 LYS A CA 1
ATOM 546 C C . LYS A 1 70 ? -18.513 -6.103 10.415 1.00 52.56 70 LYS A C 1
ATOM 548 O O . LYS A 1 70 ? -19.185 -5.671 11.349 1.00 52.56 70 LYS A O 1
ATOM 553 N N . ARG A 1 71 ? -19.045 -6.342 9.209 1.00 53.62 71 ARG A N 1
ATOM 554 C CA . ARG A 1 71 ? -20.468 -6.085 8.901 1.00 53.62 71 ARG A CA 1
ATOM 555 C C . ARG A 1 71 ? -21.431 -6.999 9.669 1.00 53.62 71 ARG A C 1
ATOM 557 O O . ARG A 1 71 ? -22.492 -6.537 10.083 1.00 53.62 71 ARG A O 1
ATOM 564 N N . ARG A 1 72 ? -21.067 -8.261 9.933 1.00 47.84 72 ARG A N 1
ATOM 565 C CA . ARG A 1 72 ? -21.918 -9.185 10.715 1.00 47.84 72 ARG A CA 1
ATOM 566 C C . ARG A 1 72 ? -22.096 -8.765 12.174 1.00 47.84 72 ARG A C 1
ATOM 568 O O . ARG A 1 72 ? -23.173 -8.970 12.721 1.00 47.84 72 ARG A O 1
ATOM 575 N N . LEU A 1 73 ? -21.091 -8.138 12.785 1.00 52.88 73 LEU A N 1
ATOM 576 C CA . LEU A 1 73 ? -21.187 -7.642 14.165 1.00 52.88 73 LEU A CA 1
ATOM 577 C C . LEU A 1 73 ? -22.098 -6.409 14.308 1.00 52.88 73 LEU A C 1
ATOM 579 O O . LEU A 1 73 ? -22.488 -6.079 15.421 1.00 52.88 73 LEU A O 1
ATOM 583 N N . GLN A 1 74 ? -22.466 -5.748 13.205 1.00 48.34 74 GLN A N 1
ATOM 584 C CA . GLN A 1 74 ? -23.386 -4.603 13.206 1.00 48.34 74 GLN A CA 1
ATOM 585 C C . GLN A 1 74 ? -24.843 -4.982 12.901 1.00 48.34 74 GLN A C 1
ATOM 587 O O . GLN A 1 74 ? -25.718 -4.135 13.023 1.00 48.34 74 GLN A O 1
ATOM 592 N N . THR A 1 75 ? -25.125 -6.231 12.506 1.00 51.16 75 THR A N 1
ATOM 593 C CA . THR A 1 75 ? -26.496 -6.684 12.167 1.00 51.16 75 THR A CA 1
ATOM 594 C C . THR A 1 75 ? -27.160 -7.470 13.305 1.00 51.16 75 THR A C 1
ATOM 596 O O . THR A 1 75 ? -28.178 -8.125 13.105 1.00 51.16 75 THR A O 1
ATOM 599 N N . VAL A 1 76 ? -26.584 -7.424 14.508 1.00 52.19 76 VAL A N 1
ATOM 600 C CA . VAL A 1 76 ? -27.199 -7.960 15.728 1.00 52.19 76 VAL A CA 1
ATOM 601 C C . VAL A 1 76 ? -27.519 -6.778 16.642 1.00 52.19 76 VAL A C 1
ATOM 603 O O . VAL A 1 76 ? -26.807 -6.510 17.607 1.00 52.19 76 VAL A O 1
ATOM 606 N N . SER A 1 77 ? -28.562 -6.030 16.280 1.00 43.25 77 SER A N 1
ATOM 607 C CA . SER A 1 77 ? -29.252 -5.067 17.145 1.00 43.25 77 SER A CA 1
ATOM 608 C C . SER A 1 77 ? -30.751 -5.260 17.002 1.00 43.25 77 SER A C 1
ATOM 610 O O . SER A 1 77 ? -31.192 -5.244 15.829 1.00 43.25 77 SER A O 1
#

Organism: Babesia bovis (NCBI:txid5865)

Secondary structure (DSSP, 8-state):
---HHHHHHHTT----EEEES-HHHHHHHHHH-TTSEEEE--GGGHHHHS-TTS-S----SSHHHHHHHHHHTTS--